Protein AF-A0A5E4D5K5-F1 (afdb_monomer_lite)

Structure (mmCIF, N/CA/C/O backbone):
data_AF-A0A5E4D5K5-F1
#
_entry.id   AF-A0A5E4D5K5-F1
#
loop_
_atom_site.group_PDB
_atom_site.id
_atom_site.type_symbol
_atom_site.label_atom_id
_atom_site.label_alt_id
_atom_site.label_comp_id
_atom_site.label_asym_id
_atom_site.label_entity_id
_atom_site.label_seq_id
_atom_site.pdbx_PDB_ins_code
_atom_site.Cartn_x
_atom_site.Cartn_y
_atom_site.Cartn_z
_atom_site.occupancy
_atom_site.B_iso_or_equiv
_atom_site.auth_seq_id
_atom_site.auth_comp_id
_atom_site.auth_asym_id
_atom_site.auth_atom_id
_atom_site.pdbx_PDB_model_num
ATOM 1 N N . MET A 1 1 ? -17.594 2.339 10.848 1.00 85.00 1 MET A N 1
ATOM 2 C CA . MET A 1 1 ? -18.475 3.420 11.352 1.00 85.00 1 MET A CA 1
ATOM 3 C C . MET A 1 1 ? -18.717 3.236 12.842 1.00 85.00 1 MET A C 1
ATOM 5 O O . MET A 1 1 ? -18.939 2.103 13.263 1.00 85.00 1 MET A O 1
ATOM 9 N N . LEU A 1 2 ? -18.633 4.319 13.621 1.00 90.06 2 LEU A N 1
ATOM 10 C CA . LEU A 1 2 ? -18.900 4.306 15.064 1.00 90.06 2 LEU A CA 1
ATOM 11 C C . LEU A 1 2 ? -20.386 4.029 15.326 1.00 90.06 2 LEU A C 1
ATOM 13 O O . LEU A 1 2 ? -21.251 4.565 14.631 1.00 90.06 2 LEU A O 1
ATOM 17 N N . VAL A 1 3 ? -20.676 3.194 16.320 1.00 93.38 3 VAL A N 1
ATOM 18 C CA . VAL A 1 3 ? -22.037 2.849 16.742 1.00 93.38 3 VAL A CA 1
ATOM 19 C C . VAL A 1 3 ? -22.269 3.422 18.129 1.00 93.38 3 VAL A C 1
ATOM 21 O O . VAL A 1 3 ? -21.659 2.941 19.072 1.00 93.38 3 VAL A O 1
ATOM 24 N N . ASP A 1 4 ? -23.162 4.409 18.238 1.00 92.69 4 ASP A N 1
ATOM 25 C CA . ASP A 1 4 ? -23.531 5.057 19.508 1.00 92.69 4 ASP A CA 1
ATOM 26 C C . ASP A 1 4 ? -22.301 5.378 20.388 1.00 92.69 4 ASP A C 1
ATOM 28 O O . ASP A 1 4 ? -22.109 4.773 21.443 1.00 92.69 4 ASP A O 1
ATOM 32 N N . PRO A 1 5 ? -21.423 6.304 19.956 1.00 91.38 5 PRO A N 1
ATOM 33 C CA . PRO A 1 5 ? -20.133 6.528 20.612 1.00 91.38 5 PRO A CA 1
ATOM 34 C C . PRO A 1 5 ? -20.256 7.019 22.061 1.00 91.38 5 PRO A C 1
ATOM 36 O O . PRO A 1 5 ? -19.303 6.890 22.823 1.00 91.38 5 PRO A O 1
ATOM 39 N N . VAL A 1 6 ? -21.418 7.560 22.448 1.00 94.50 6 VAL A N 1
ATOM 40 C CA . VAL A 1 6 ? -21.684 8.031 23.814 1.00 94.50 6 VAL A CA 1
ATOM 41 C C . VAL A 1 6 ? -21.977 6.860 24.746 1.00 94.50 6 VAL A C 1
ATOM 43 O O . VAL A 1 6 ? -21.457 6.816 25.857 1.00 94.50 6 VAL A O 1
ATOM 46 N N . ARG A 1 7 ? -22.818 5.909 24.319 1.00 95.75 7 ARG A N 1
ATOM 47 C CA . ARG A 1 7 ? -23.247 4.795 25.182 1.00 95.75 7 ARG A CA 1
ATOM 48 C C . ARG A 1 7 ? -22.426 3.524 24.979 1.00 95.75 7 ARG A C 1
ATOM 50 O O . ARG A 1 7 ? -22.439 2.653 25.843 1.00 95.75 7 ARG A O 1
ATOM 57 N N . GLN A 1 8 ? -21.762 3.385 23.834 1.00 94.31 8 GLN A N 1
ATOM 58 C CA . GLN A 1 8 ? -21.016 2.194 23.419 1.00 94.31 8 GLN A CA 1
ATOM 59 C C . GLN A 1 8 ? -19.649 2.608 22.846 1.00 94.31 8 GLN A C 1
ATOM 61 O O . GLN A 1 8 ? -19.401 2.449 21.646 1.00 94.31 8 GLN A O 1
ATOM 66 N N . PRO A 1 9 ? -18.749 3.158 23.686 1.00 94.00 9 PRO A N 1
ATOM 67 C CA . PRO A 1 9 ? -17.442 3.624 23.238 1.00 94.00 9 PRO A CA 1
ATOM 68 C C . PRO A 1 9 ? -16.671 2.502 22.530 1.00 94.00 9 PRO A C 1
ATOM 70 O O . PRO A 1 9 ? -16.707 1.344 22.944 1.00 94.00 9 PRO A O 1
ATOM 73 N N . TYR A 1 10 ? -16.004 2.859 21.431 1.00 92.19 10 TYR A N 1
ATOM 74 C CA . TYR A 1 10 ? -15.238 1.963 20.547 1.00 92.19 10 TYR A CA 1
ATOM 75 C C . TYR A 1 10 ? -16.032 0.866 19.828 1.00 92.19 10 TYR A C 1
ATOM 77 O O . TYR A 1 10 ? -15.447 0.076 19.083 1.00 92.19 10 TYR A O 1
ATOM 85 N N . LYS A 1 11 ? -17.363 0.823 19.955 1.00 96.50 11 LYS A N 1
ATOM 86 C CA . LYS A 1 11 ? -18.162 -0.091 19.143 1.00 96.50 11 LYS A CA 1
ATOM 87 C C . LYS A 1 11 ? -18.186 0.378 17.693 1.00 96.50 11 LYS A C 1
ATOM 89 O O . LYS A 1 11 ? -18.626 1.484 17.377 1.00 96.50 11 LYS A O 1
ATOM 94 N N . VAL A 1 12 ? -17.762 -0.505 16.797 1.00 96.31 12 VAL A N 1
ATOM 95 C CA . VAL A 1 12 ? -17.685 -0.235 15.360 1.00 96.31 12 VAL A CA 1
ATOM 96 C C . VAL A 1 12 ? -18.408 -1.297 14.545 1.00 96.31 12 VAL A C 1
ATOM 98 O O . VAL A 1 12 ? -18.581 -2.437 14.972 1.00 96.31 12 VAL A O 1
ATOM 101 N N . LYS A 1 13 ? -18.827 -0.907 13.342 1.00 97.31 13 LYS A N 1
ATOM 102 C CA . LYS A 1 13 ? -19.265 -1.818 12.281 1.00 97.31 13 LYS A CA 1
ATOM 103 C C . LYS A 1 13 ? -18.500 -1.529 10.996 1.00 97.31 13 LYS A C 1
ATOM 105 O O . LYS A 1 13 ? -18.293 -0.356 10.658 1.00 97.31 13 LYS A O 1
ATOM 110 N N . VAL A 1 14 ? -18.116 -2.590 10.292 1.00 96.50 14 VAL A N 1
ATOM 111 C CA . VAL A 1 14 ? -17.623 -2.516 8.911 1.00 96.50 14 VAL A CA 1
ATOM 112 C C . VAL A 1 14 ? -18.796 -2.138 8.007 1.00 96.50 14 VAL A C 1
ATOM 114 O O . VAL A 1 14 ? -19.924 -2.583 8.228 1.00 96.50 14 VAL A O 1
ATOM 117 N N . ILE A 1 15 ? -18.543 -1.256 7.048 1.00 96.62 15 ILE A N 1
ATOM 118 C CA . ILE A 1 15 ? -19.541 -0.709 6.125 1.00 96.62 15 ILE A CA 1
ATOM 119 C C . ILE A 1 15 ? -18.957 -0.671 4.710 1.00 96.62 15 ILE A C 1
ATOM 121 O O . ILE A 1 15 ? -17.793 -1.004 4.525 1.00 96.62 15 ILE A O 1
ATOM 125 N N . ASP A 1 16 ? -19.766 -0.213 3.753 1.00 93.25 16 ASP A N 1
ATOM 126 C CA . ASP A 1 16 ? -19.371 0.017 2.359 1.00 93.25 16 ASP A CA 1
ATOM 127 C C . ASP A 1 16 ? -18.831 -1.235 1.647 1.00 93.25 16 ASP A C 1
ATOM 129 O O . ASP A 1 16 ? -17.691 -1.324 1.201 1.00 93.25 16 ASP A O 1
ATOM 133 N N . PHE A 1 17 ? -19.708 -2.230 1.510 1.00 93.75 17 PHE A N 1
ATOM 134 C CA . PHE A 1 17 ? -19.439 -3.460 0.764 1.00 93.75 17 PHE A CA 1
ATOM 135 C C . PHE A 1 17 ? -19.577 -3.272 -0.762 1.00 93.75 17 PHE A C 1
ATOM 137 O O . PHE A 1 17 ? -19.707 -4.255 -1.485 1.00 93.75 17 PHE A O 1
ATOM 144 N N . GLY A 1 18 ? -19.557 -2.033 -1.279 1.00 90.56 18 GLY A N 1
ATOM 145 C CA . GLY A 1 18 ? -19.734 -1.749 -2.711 1.00 90.56 18 GLY A CA 1
ATOM 146 C C . GLY A 1 18 ? -18.620 -2.315 -3.601 1.00 90.56 18 GLY A C 1
ATOM 147 O O . GLY A 1 18 ? -18.850 -2.590 -4.775 1.00 90.56 18 GLY A O 1
ATOM 148 N N . SER A 1 19 ? -17.432 -2.536 -3.028 1.00 88.19 19 SER A N 1
ATOM 149 C CA . SER A 1 19 ? -16.297 -3.203 -3.689 1.00 88.19 19 SER A CA 1
ATOM 150 C C . SER A 1 19 ? -16.096 -4.656 -3.238 1.00 88.19 19 SER A C 1
ATOM 152 O O . SER A 1 19 ? -15.124 -5.289 -3.648 1.00 88.19 19 SER A O 1
ATOM 154 N N . ALA A 1 20 ? -16.974 -5.193 -2.383 1.00 90.50 20 ALA A N 1
ATOM 155 C CA . ALA A 1 20 ? -16.856 -6.568 -1.914 1.00 90.50 20 ALA A CA 1
ATOM 156 C C . ALA A 1 20 ? -17.096 -7.542 -3.075 1.00 90.50 20 ALA A C 1
ATOM 158 O O . ALA A 1 20 ? -18.045 -7.401 -3.848 1.00 90.50 20 ALA A O 1
ATOM 159 N N . SER A 1 21 ? -16.239 -8.552 -3.187 1.00 87.25 21 SER A N 1
ATOM 160 C CA . SER A 1 21 ? -16.334 -9.569 -4.228 1.00 87.25 21 SER A CA 1
ATOM 161 C C . SER A 1 21 ? -16.006 -10.941 -3.661 1.00 87.25 21 SER A C 1
ATOM 163 O O . SER A 1 21 ? -15.261 -11.074 -2.695 1.00 87.25 21 SER A O 1
ATOM 165 N N . HIS A 1 22 ? -16.564 -11.974 -4.282 1.00 85.50 22 HIS A N 1
ATOM 166 C CA . HIS A 1 22 ? -16.198 -13.349 -3.981 1.00 85.50 22 HIS A CA 1
ATOM 167 C C . HIS A 1 22 ? -14.862 -13.673 -4.658 1.00 85.50 22 HIS A C 1
ATOM 169 O O . HIS A 1 22 ? -14.703 -13.359 -5.838 1.00 85.50 22 HIS A O 1
ATOM 175 N N . VAL A 1 23 ? -13.941 -14.362 -3.976 1.00 81.50 23 VAL A N 1
ATOM 176 C CA . VAL A 1 23 ? -12.595 -14.667 -4.513 1.00 81.50 23 VAL A CA 1
ATOM 177 C C . VAL A 1 23 ? -12.637 -15.375 -5.863 1.00 81.50 23 VAL A C 1
ATOM 179 O O . VAL A 1 23 ? -11.884 -15.047 -6.762 1.00 81.50 23 VAL A O 1
ATOM 182 N N . LEU A 1 24 ? -13.588 -16.283 -6.078 1.00 73.62 24 LEU A N 1
ATOM 183 C CA . LEU A 1 24 ? -13.738 -16.962 -7.377 1.00 73.62 24 LEU A CA 1
ATOM 184 C C . LEU A 1 24 ? -14.085 -16.027 -8.555 1.00 73.62 24 LEU A C 1
ATOM 186 O O . LEU A 1 24 ? -14.013 -16.449 -9.705 1.00 73.62 24 LEU A O 1
ATOM 190 N N . LYS A 1 25 ? -14.514 -14.789 -8.285 1.00 71.56 25 LYS A N 1
ATOM 191 C CA . LYS A 1 25 ? -14.871 -13.779 -9.293 1.00 71.56 25 LYS A CA 1
ATOM 192 C C . LYS A 1 25 ? -13.832 -12.661 -9.396 1.00 71.56 25 LYS A C 1
ATOM 194 O O . LYS A 1 25 ? -14.061 -11.706 -10.138 1.00 71.56 25 LYS A O 1
ATOM 199 N N . THR A 1 26 ? -12.736 -12.720 -8.638 1.00 68.81 26 THR A N 1
ATOM 200 C CA . THR A 1 26 ? -11.715 -11.675 -8.696 1.00 68.81 26 THR A CA 1
ATOM 201 C C . THR A 1 26 ? -10.899 -11.808 -9.975 1.00 68.81 26 THR A C 1
ATOM 203 O O . THR A 1 26 ? -10.502 -12.894 -10.393 1.00 68.81 26 THR A O 1
ATOM 206 N N . VAL A 1 27 ? -10.676 -10.674 -10.634 1.00 68.75 27 VAL A N 1
ATOM 207 C CA . VAL A 1 27 ? -9.858 -10.593 -11.843 1.00 68.75 27 VAL A CA 1
ATOM 208 C C . VAL A 1 27 ? -8.500 -10.036 -11.443 1.00 68.75 27 VAL A C 1
ATOM 210 O O . VAL A 1 27 ? -8.413 -9.036 -10.730 1.00 68.75 27 VAL A O 1
ATOM 213 N N . CYS A 1 28 ? -7.425 -10.677 -11.895 1.00 61.09 28 CYS A N 1
ATOM 214 C CA . CYS A 1 28 ? -6.077 -10.175 -11.654 1.00 61.09 28 CYS A CA 1
ATOM 215 C C . CYS A 1 28 ? -5.914 -8.772 -12.278 1.00 61.09 28 CYS A C 1
ATOM 217 O O . CYS A 1 28 ? -6.459 -8.498 -13.346 1.00 61.09 28 CYS A O 1
ATOM 219 N N . SER A 1 29 ? -5.151 -7.882 -11.633 1.00 60.91 29 SER A N 1
ATOM 220 C CA . SER A 1 29 ? -4.895 -6.495 -12.076 1.00 60.91 29 SER A CA 1
ATOM 221 C C . SER A 1 29 ? -6.032 -5.472 -11.879 1.00 60.91 29 SER A C 1
ATOM 223 O O . SER A 1 29 ? -5.891 -4.317 -12.293 1.00 60.91 29 SER A O 1
ATOM 225 N N . THR A 1 30 ? -7.122 -5.811 -11.181 1.00 73.31 30 THR A N 1
ATOM 226 C CA . THR A 1 30 ? -8.130 -4.811 -10.783 1.00 73.31 30 THR A CA 1
ATOM 227 C C . THR A 1 30 ? -7.556 -3.777 -9.813 1.00 73.31 30 THR A C 1
ATOM 229 O O . THR A 1 30 ? -6.859 -4.122 -8.859 1.00 73.31 30 THR A O 1
ATOM 232 N N . TYR A 1 31 ? -7.875 -2.500 -10.032 1.00 80.88 31 TYR A N 1
ATOM 233 C CA . TYR A 1 31 ? -7.577 -1.429 -9.082 1.00 80.88 31 TYR A CA 1
ATOM 234 C C . TYR A 1 31 ? -8.506 -1.571 -7.868 1.00 80.88 31 TYR A C 1
ATOM 236 O O . TYR A 1 31 ? -9.662 -1.158 -7.917 1.00 80.88 31 TYR A O 1
ATOM 244 N N . LEU A 1 32 ? -8.006 -2.208 -6.807 1.00 90.50 32 LEU A N 1
ATOM 245 C CA . LEU A 1 32 ? -8.749 -2.512 -5.582 1.00 90.50 32 LEU A CA 1
ATOM 246 C C . LEU A 1 32 ? -8.129 -1.790 -4.378 1.00 90.50 32 LEU A C 1
ATOM 248 O O . LEU A 1 32 ? -6.948 -1.440 -4.403 1.00 90.50 32 LEU A O 1
ATOM 252 N N . GLN A 1 33 ? -8.930 -1.592 -3.327 1.00 94.06 33 GLN A N 1
ATOM 253 C CA . GLN A 1 33 ? -8.575 -0.896 -2.083 1.00 94.06 33 G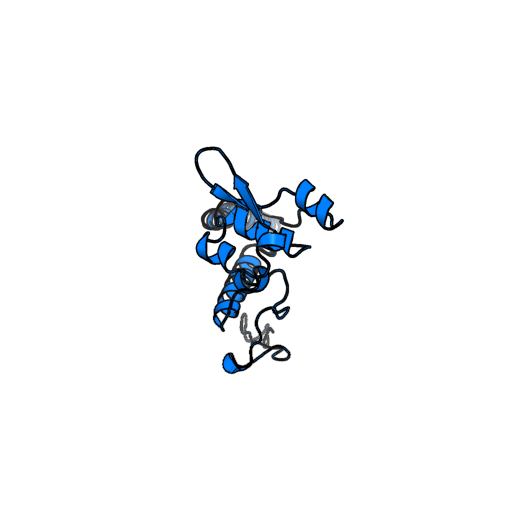LN A CA 1
ATOM 254 C C . GLN A 1 33 ? -8.254 0.594 -2.278 1.00 94.06 33 GLN A C 1
ATOM 256 O O . GLN A 1 33 ? -7.760 1.037 -3.317 1.00 94.06 33 GLN A O 1
ATOM 261 N N . SER A 1 34 ? -8.484 1.389 -1.239 1.00 95.38 34 SER A N 1
ATOM 262 C CA . SER A 1 34 ? -7.935 2.744 -1.164 1.00 95.38 34 SER A CA 1
ATOM 263 C C . SER A 1 34 ? -6.413 2.679 -1.014 1.00 95.38 34 SER A C 1
ATOM 265 O O . SER A 1 34 ? -5.895 1.828 -0.294 1.00 95.38 34 SER A O 1
ATOM 267 N N . ARG A 1 35 ? -5.682 3.570 -1.699 1.00 96.31 35 ARG A N 1
ATOM 268 C CA . ARG A 1 35 ? -4.227 3.439 -1.912 1.00 96.31 35 ARG A CA 1
ATOM 269 C C . ARG A 1 35 ? -3.411 3.278 -0.623 1.00 96.31 35 ARG A C 1
ATOM 271 O O . ARG A 1 35 ? -2.544 2.416 -0.596 1.00 96.31 35 ARG A O 1
ATOM 278 N N . TYR A 1 36 ? -3.711 4.042 0.430 1.00 98.00 36 TYR A N 1
ATOM 279 C CA . TYR A 1 36 ? -2.952 3.999 1.693 1.00 98.00 36 TYR A CA 1
ATOM 280 C C . TYR A 1 36 ? -3.057 2.650 2.415 1.00 98.00 36 TYR A C 1
ATOM 282 O O . TYR A 1 36 ? -2.165 2.281 3.171 1.00 98.00 36 TYR A O 1
ATOM 290 N N . TYR A 1 37 ? -4.129 1.906 2.143 1.00 98.19 37 TYR A N 1
ATOM 291 C CA . TYR A 1 37 ? -4.443 0.616 2.757 1.00 98.19 37 TYR A CA 1
ATOM 292 C C . TYR A 1 37 ? -4.260 -0.546 1.774 1.00 98.19 37 TYR A C 1
ATOM 294 O O . TYR A 1 37 ? -4.669 -1.668 2.066 1.00 98.19 37 TYR A O 1
ATOM 302 N N . ARG A 1 38 ? -3.699 -0.279 0.588 1.00 97.81 38 ARG A N 1
ATOM 303 C CA . ARG A 1 38 ? -3.581 -1.250 -0.499 1.00 97.81 38 ARG A CA 1
ATOM 304 C C . ARG A 1 38 ? -2.432 -2.217 -0.250 1.00 97.81 38 ARG A C 1
ATOM 306 O O . ARG A 1 38 ? -1.312 -1.785 0.020 1.00 97.81 38 ARG A O 1
ATOM 313 N N . ALA A 1 39 ? -2.720 -3.504 -0.409 1.00 97.69 39 ALA A N 1
ATOM 314 C CA . ALA A 1 39 ? -1.751 -4.574 -0.228 1.00 97.69 39 ALA A CA 1
ATOM 315 C C . ALA A 1 39 ? -0.697 -4.599 -1.356 1.00 97.69 39 ALA A C 1
ATOM 317 O O . ALA A 1 39 ? -1.010 -4.244 -2.503 1.00 97.69 39 ALA A O 1
ATOM 318 N N . PRO A 1 40 ? 0.551 -5.015 -1.072 1.00 97.44 40 PRO A N 1
ATOM 319 C CA . PRO A 1 40 ? 1.626 -5.046 -2.061 1.00 97.44 40 PRO A CA 1
ATOM 320 C C . PRO A 1 40 ? 1.305 -5.953 -3.256 1.00 97.44 40 PRO A C 1
ATOM 322 O O . PRO A 1 40 ? 1.641 -5.594 -4.382 1.00 97.44 40 PRO A O 1
ATOM 325 N N . GLU A 1 41 ? 0.591 -7.063 -3.068 1.00 96.25 41 GLU A N 1
ATOM 326 C CA . GLU A 1 41 ? 0.140 -7.944 -4.152 1.00 96.25 41 GLU A CA 1
ATOM 327 C C . GLU A 1 41 ? -0.787 -7.239 -5.149 1.00 96.25 41 GLU A C 1
ATOM 329 O O . GLU A 1 41 ? -0.678 -7.460 -6.356 1.00 96.25 41 GLU A O 1
ATOM 334 N N . ILE A 1 42 ? -1.625 -6.307 -4.687 1.00 95.75 42 ILE A N 1
ATOM 335 C CA . ILE A 1 42 ? -2.475 -5.501 -5.572 1.00 95.75 42 ILE A CA 1
ATOM 336 C C . ILE A 1 42 ? -1.632 -4.479 -6.346 1.00 95.75 42 ILE A C 1
ATOM 338 O O . ILE A 1 42 ? -1.856 -4.270 -7.545 1.00 95.75 42 ILE A O 1
ATOM 342 N N . ILE A 1 43 ? -0.641 -3.861 -5.690 1.00 96.81 43 ILE A N 1
ATOM 343 C CA . ILE A 1 43 ? 0.264 -2.887 -6.325 1.00 96.81 43 ILE A CA 1
ATOM 344 C C . ILE A 1 43 ? 1.131 -3.572 -7.391 1.00 96.81 43 ILE A C 1
ATOM 346 O O . ILE A 1 43 ? 1.241 -3.069 -8.509 1.00 96.81 43 ILE A O 1
ATOM 350 N N . LEU A 1 44 ? 1.693 -4.740 -7.074 1.00 96.31 44 LEU A N 1
ATOM 351 C CA . LEU A 1 44 ? 2.544 -5.533 -7.968 1.00 96.31 44 LEU A CA 1
ATOM 352 C C . LEU A 1 44 ? 1.752 -6.280 -9.052 1.00 96.31 44 LEU A C 1
ATOM 354 O O . LEU A 1 44 ? 2.345 -6.768 -10.015 1.00 96.31 44 LEU A O 1
ATOM 358 N N . GLY A 1 45 ? 0.423 -6.347 -8.936 1.00 94.75 45 GLY A N 1
ATOM 359 C CA . GLY A 1 45 ? -0.435 -7.059 -9.881 1.00 94.75 45 GLY A CA 1
ATOM 360 C C . GLY A 1 45 ? -0.221 -8.572 -9.827 1.00 94.75 45 GLY A C 1
ATOM 361 O O . GLY A 1 45 ? -0.060 -9.209 -10.870 1.00 94.75 45 GLY A O 1
ATOM 362 N N . LEU A 1 46 ? -0.169 -9.109 -8.611 1.00 94.00 46 LEU A N 1
ATOM 363 C CA . LEU A 1 46 ? -0.097 -10.531 -8.293 1.00 94.00 46 LEU A CA 1
ATOM 364 C C . LEU A 1 46 ? -1.506 -11.114 -8.074 1.00 94.00 46 LEU A C 1
ATOM 366 O O . LEU A 1 46 ? -2.459 -10.362 -7.840 1.00 94.00 46 LEU A O 1
ATOM 370 N N . PRO A 1 47 ? -1.657 -12.451 -8.115 1.00 92.19 47 PRO A N 1
ATOM 371 C CA . PRO A 1 47 ? -2.848 -13.111 -7.591 1.00 92.19 47 PRO A CA 1
ATOM 372 C C . PRO A 1 47 ? -3.068 -12.750 -6.118 1.00 92.19 47 PRO A C 1
ATOM 374 O O . PRO A 1 47 ? -2.111 -12.641 -5.354 1.00 92.19 47 PRO A O 1
ATOM 377 N N . PHE A 1 48 ? -4.328 -12.589 -5.721 1.00 92.50 48 PHE A N 1
ATOM 378 C CA . PHE A 1 48 ? -4.701 -12.177 -4.370 1.00 92.50 48 PHE A CA 1
ATOM 379 C C . PHE A 1 48 ? -5.942 -12.929 -3.876 1.00 92.50 48 PHE A C 1
ATOM 381 O O . PHE A 1 48 ? -6.707 -13.485 -4.667 1.00 92.50 48 PHE A O 1
ATOM 388 N N . CYS A 1 49 ? -6.145 -12.915 -2.561 1.00 92.38 49 CYS A N 1
ATOM 389 C CA . CYS A 1 49 ? -7.323 -13.447 -1.875 1.00 92.38 49 CYS A CA 1
ATOM 390 C C . CYS A 1 49 ? -7.784 -12.459 -0.788 1.00 92.38 49 CYS A C 1
ATOM 392 O O . CYS A 1 49 ? -7.366 -11.302 -0.787 1.00 92.38 49 CYS A O 1
ATOM 394 N N . GLU A 1 50 ? -8.613 -12.901 0.156 1.00 94.50 50 GLU A N 1
ATOM 395 C CA . GLU A 1 50 ? -9.098 -12.095 1.286 1.00 94.50 50 GLU A CA 1
ATOM 396 C C . GLU A 1 50 ? -7.964 -11.574 2.193 1.00 94.50 50 GLU A C 1
ATOM 398 O O . GLU A 1 50 ? -8.171 -10.657 2.984 1.00 94.50 50 GLU A O 1
ATOM 403 N N . ALA A 1 51 ? -6.741 -12.105 2.064 1.00 96.62 51 ALA A N 1
ATOM 404 C CA . ALA A 1 51 ? -5.570 -11.645 2.813 1.00 96.62 51 ALA A CA 1
ATOM 405 C C . ALA A 1 51 ? -5.258 -10.148 2.611 1.00 96.62 51 ALA A C 1
ATOM 407 O O . ALA A 1 51 ? -4.689 -9.519 3.506 1.00 96.62 51 ALA A O 1
ATOM 408 N N . ILE A 1 52 ? -5.695 -9.549 1.497 1.00 96.19 52 ILE A N 1
ATOM 409 C CA . ILE A 1 52 ? -5.544 -8.107 1.260 1.00 96.19 52 ILE A CA 1
ATOM 410 C C . ILE A 1 52 ? -6.245 -7.266 2.337 1.00 96.19 52 ILE A C 1
ATOM 412 O O . ILE A 1 52 ? -5.774 -6.174 2.665 1.00 96.19 52 ILE A O 1
ATOM 416 N N . ASP A 1 53 ? -7.335 -7.774 2.922 1.00 97.00 53 ASP A N 1
ATOM 417 C CA . ASP A 1 53 ? -8.083 -7.080 3.969 1.00 97.00 53 ASP A CA 1
ATOM 418 C C . ASP A 1 53 ? -7.298 -7.073 5.286 1.00 97.00 53 ASP A C 1
ATOM 420 O O . ASP A 1 53 ? -7.352 -6.096 6.034 1.00 97.00 53 ASP A O 1
ATOM 424 N N . MET A 1 54 ? -6.498 -8.114 5.545 1.00 98.38 54 MET A N 1
ATOM 425 C CA . MET A 1 54 ? -5.610 -8.165 6.711 1.00 98.38 54 MET A CA 1
ATOM 426 C C . MET A 1 54 ? -4.484 -7.138 6.608 1.00 98.38 54 MET A C 1
ATOM 428 O O . MET A 1 54 ? -4.130 -6.513 7.610 1.00 98.38 54 MET A O 1
ATOM 432 N N . TRP A 1 55 ? -3.969 -6.898 5.400 1.00 98.44 55 TRP A N 1
ATOM 433 C CA . TRP A 1 55 ? -3.032 -5.802 5.166 1.00 98.44 55 TRP A CA 1
ATOM 434 C C . TRP A 1 55 ? -3.676 -4.437 5.445 1.00 98.44 55 TRP A C 1
ATOM 436 O O . TRP A 1 55 ? -3.108 -3.613 6.170 1.00 98.44 55 TRP A O 1
ATOM 446 N N . SER A 1 56 ? -4.881 -4.198 4.908 1.00 98.38 56 SER A N 1
ATOM 447 C CA . SER A 1 56 ? -5.624 -2.960 5.174 1.00 98.38 56 SER A CA 1
ATOM 448 C C . SER A 1 56 ? -5.879 -2.762 6.665 1.00 98.38 56 SER A C 1
ATOM 450 O O . SER A 1 56 ? -5.686 -1.656 7.168 1.00 98.38 56 SER A O 1
ATOM 452 N N . LEU A 1 57 ? -6.268 -3.823 7.377 1.00 98.25 57 LEU A N 1
ATOM 453 C CA . LEU A 1 57 ? -6.479 -3.786 8.820 1.00 98.25 57 LEU A CA 1
ATOM 454 C C . LEU A 1 57 ? -5.203 -3.373 9.561 1.00 98.25 57 LEU A C 1
ATOM 456 O O . LEU A 1 57 ? -5.271 -2.478 10.397 1.00 98.25 57 LEU A O 1
ATOM 460 N N . GLY A 1 58 ? -4.046 -3.947 9.215 1.00 98.25 58 GLY A N 1
ATOM 461 C CA . GLY A 1 58 ? -2.760 -3.558 9.804 1.00 98.25 58 GLY A CA 1
ATOM 462 C C . GLY A 1 58 ? -2.442 -2.073 9.601 1.00 98.25 58 GLY A C 1
ATOM 463 O O . GLY A 1 58 ? -2.071 -1.382 10.550 1.00 98.25 58 GLY A O 1
ATOM 464 N N . CYS A 1 59 ? -2.676 -1.552 8.393 1.00 98.44 59 CYS A N 1
ATOM 465 C CA . CYS A 1 59 ? -2.495 -0.129 8.094 1.00 98.44 59 CYS A CA 1
ATOM 466 C C . CYS A 1 59 ? -3.450 0.765 8.907 1.00 98.44 59 CYS A C 1
ATOM 468 O O . CYS A 1 59 ? -3.021 1.792 9.428 1.00 98.44 59 CYS A O 1
ATOM 470 N N . VAL A 1 60 ? -4.723 0.373 9.050 1.00 98.06 60 VAL A N 1
ATOM 471 C CA . VAL A 1 60 ? -5.715 1.103 9.861 1.00 98.06 60 VAL A CA 1
ATOM 472 C C . VAL A 1 60 ? -5.339 1.073 11.341 1.00 98.06 60 VAL A C 1
ATOM 474 O O . VAL A 1 60 ? -5.406 2.102 12.006 1.00 98.06 60 VAL A O 1
ATOM 477 N N . THR A 1 61 ? -4.914 -0.074 11.871 1.00 96.62 61 THR A N 1
ATOM 478 C CA . THR A 1 61 ? -4.465 -0.186 13.265 1.00 96.62 61 THR A CA 1
ATOM 479 C C . THR A 1 61 ? -3.244 0.692 13.528 1.00 96.62 61 THR A C 1
ATOM 481 O O . THR A 1 61 ? -3.225 1.413 14.526 1.00 96.62 61 THR A O 1
ATOM 484 N N . ALA A 1 62 ? -2.262 0.693 12.624 1.00 96.62 62 ALA A N 1
ATOM 485 C CA . ALA A 1 62 ? -1.103 1.574 12.725 1.00 96.62 62 ALA A CA 1
ATOM 486 C C . ALA A 1 62 ? -1.500 3.056 12.637 1.00 96.62 62 ALA A C 1
ATOM 488 O O . ALA A 1 62 ? -1.001 3.868 13.407 1.00 96.62 62 ALA A O 1
ATOM 489 N N . GLU A 1 63 ? -2.436 3.421 11.759 1.00 96.75 63 GLU A N 1
ATOM 490 C CA . GLU A 1 63 ? -2.944 4.794 11.661 1.00 96.75 63 GLU A CA 1
ATOM 491 C C . GLU A 1 63 ? -3.650 5.249 12.945 1.00 96.75 63 GLU A C 1
ATOM 493 O O . GLU A 1 63 ? -3.414 6.363 13.409 1.00 96.75 63 GLU A O 1
ATOM 498 N N . LEU A 1 64 ? -4.471 4.385 13.551 1.00 94.81 64 LEU A N 1
ATOM 499 C CA . LEU A 1 64 ? -5.121 4.668 14.833 1.00 94.81 64 LEU A CA 1
ATOM 500 C C . LEU A 1 64 ? -4.102 4.865 15.962 1.00 94.81 64 LEU A C 1
ATOM 502 O O . LEU A 1 64 ? -4.325 5.699 16.835 1.00 94.81 64 LEU A O 1
ATOM 506 N N . PHE A 1 65 ? -2.998 4.117 15.937 1.00 94.38 65 PHE A N 1
ATOM 507 C CA . PHE A 1 65 ? -1.912 4.242 16.907 1.00 94.38 65 PHE A CA 1
ATOM 508 C C . PHE A 1 65 ? -1.090 5.524 16.704 1.00 94.38 65 PHE A C 1
ATOM 510 O O . PHE A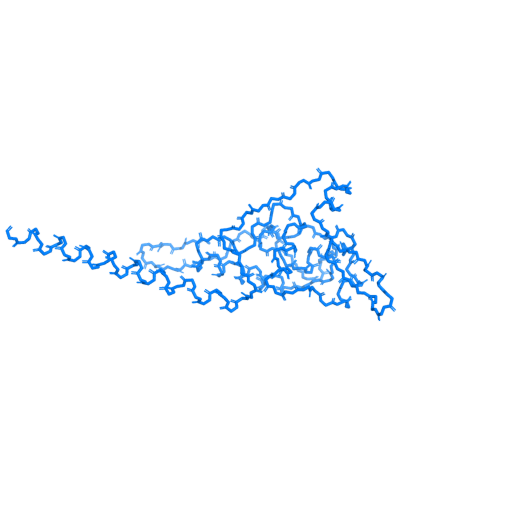 1 65 ? -0.826 6.250 17.656 1.00 94.38 65 PHE A O 1
ATOM 517 N N . LEU A 1 66 ? -0.709 5.828 15.461 1.00 93.62 66 LEU A N 1
ATOM 518 C CA . LEU A 1 66 ? 0.156 6.963 15.118 1.00 93.62 66 LEU A CA 1
ATOM 519 C C . LEU A 1 66 ? -0.599 8.301 15.028 1.00 93.62 66 LEU A C 1
ATOM 521 O O . LEU A 1 66 ? 0.023 9.365 14.997 1.00 93.62 66 LEU A O 1
ATOM 525 N N . GLY A 1 67 ? -1.927 8.264 14.883 1.00 95.12 67 GLY A N 1
ATOM 526 C CA . GLY A 1 67 ? -2.746 9.425 14.522 1.00 95.12 67 GLY A CA 1
ATOM 527 C C . GLY A 1 67 ? -2.477 9.960 13.106 1.00 95.12 67 GLY A C 1
ATOM 528 O O . GLY A 1 67 ? -2.883 11.076 12.781 1.00 95.12 67 GLY A O 1
ATOM 529 N N . TRP A 1 68 ? -1.757 9.202 12.273 1.00 95.38 68 TRP A N 1
ATOM 530 C CA . TRP A 1 68 ? -1.410 9.535 10.889 1.00 95.38 68 TRP A CA 1
ATOM 531 C C . TRP A 1 68 ? -1.250 8.248 10.068 1.00 95.38 68 TRP A C 1
ATOM 533 O O . TRP A 1 68 ? -0.735 7.270 10.616 1.00 95.38 68 TRP A O 1
ATOM 543 N N . PRO A 1 69 ? -1.634 8.210 8.775 1.00 97.62 69 PRO A N 1
ATOM 544 C CA . PRO A 1 69 ? -1.499 6.997 7.973 1.00 97.62 69 PRO A CA 1
ATOM 545 C C . PRO A 1 69 ? -0.050 6.502 7.922 1.00 97.62 69 PRO A C 1
ATOM 547 O O . PRO A 1 69 ? 0.871 7.292 7.704 1.00 97.62 69 PRO A O 1
ATOM 550 N N . LEU A 1 70 ? 0.140 5.187 8.072 1.00 97.38 70 LEU A N 1
ATOM 551 C CA . LEU A 1 70 ? 1.467 4.558 8.056 1.00 97.38 70 LEU A CA 1
ATOM 552 C C . LEU A 1 70 ? 2.166 4.738 6.698 1.00 97.38 70 LEU A C 1
ATOM 554 O O . LEU A 1 70 ? 3.336 5.111 6.632 1.00 97.38 70 LEU A O 1
ATOM 558 N N . TYR A 1 71 ? 1.424 4.532 5.606 1.00 98.25 71 TYR A N 1
ATOM 559 C CA . TYR A 1 71 ? 1.922 4.650 4.234 1.00 98.25 71 TYR A CA 1
ATOM 560 C C . TYR A 1 71 ? 1.008 5.566 3.394 1.00 98.25 71 TYR A C 1
ATOM 562 O O . TYR A 1 71 ? 0.162 5.077 2.646 1.00 98.25 71 TYR A O 1
ATOM 570 N N . PRO A 1 72 ? 1.146 6.901 3.501 1.00 98.00 72 PRO A N 1
ATOM 571 C CA . PRO A 1 72 ? 0.329 7.882 2.786 1.00 98.00 72 PRO A CA 1
ATOM 572 C C . PRO A 1 72 ? 0.855 8.154 1.361 1.00 98.00 72 PRO A C 1
ATOM 574 O O . PRO A 1 72 ? 1.158 9.292 1.007 1.00 98.00 72 PRO A O 1
ATOM 577 N N . GLY A 1 73 ? 1.028 7.123 0.528 1.00 97.50 73 GLY A N 1
ATOM 578 C CA . GLY A 1 73 ? 1.604 7.283 -0.813 1.00 97.50 73 GLY A CA 1
ATOM 579 C C . GLY A 1 73 ? 0.709 8.098 -1.754 1.00 97.50 73 GLY A C 1
ATOM 580 O O . GLY A 1 73 ? -0.436 7.731 -2.006 1.00 97.50 73 GLY A O 1
ATOM 581 N N . ALA A 1 74 ? 1.215 9.189 -2.338 1.00 95.56 74 ALA A N 1
ATOM 582 C CA . ALA A 1 74 ? 0.455 9.977 -3.318 1.00 95.56 74 ALA A CA 1
ATOM 583 C C . ALA A 1 74 ? 0.296 9.239 -4.664 1.00 95.56 74 ALA A C 1
ATOM 585 O O . ALA A 1 74 ? -0.726 9.376 -5.345 1.00 95.56 74 ALA A O 1
ATOM 586 N N . LEU A 1 75 ? 1.290 8.419 -5.010 1.00 96.50 75 LEU A N 1
ATOM 587 C CA . LEU A 1 75 ? 1.364 7.574 -6.202 1.00 96.50 75 LEU A CA 1
ATOM 588 C C . LEU A 1 75 ? 1.469 6.094 -5.802 1.00 96.50 75 LEU A C 1
ATOM 590 O O . LEU A 1 75 ? 1.827 5.777 -4.670 1.00 96.50 75 LEU A O 1
ATOM 594 N N . GLU A 1 76 ? 1.195 5.167 -6.728 1.00 96.50 76 GLU A N 1
ATOM 595 C CA . GLU A 1 76 ? 1.445 3.732 -6.474 1.00 96.50 76 GLU A CA 1
ATOM 596 C C . GLU A 1 76 ? 2.931 3.454 -6.210 1.00 96.50 76 GLU A C 1
ATOM 598 O O . GLU A 1 76 ? 3.262 2.636 -5.355 1.00 96.50 76 GLU A O 1
ATOM 603 N N . TYR A 1 77 ? 3.815 4.194 -6.885 1.00 97.88 77 TYR A N 1
ATOM 604 C CA . TYR A 1 77 ? 5.248 4.148 -6.628 1.00 97.88 77 TYR A CA 1
ATOM 605 C C . TYR A 1 77 ? 5.605 4.622 -5.214 1.00 97.88 77 TYR A C 1
ATOM 607 O O . TYR A 1 77 ? 6.342 3.936 -4.515 1.00 97.88 77 TYR A O 1
ATOM 615 N N . ASP A 1 78 ? 5.053 5.753 -4.756 1.00 98.00 78 ASP A N 1
ATOM 616 C CA . ASP A 1 78 ? 5.291 6.229 -3.388 1.00 98.00 78 ASP A CA 1
ATOM 617 C C . ASP A 1 78 ? 4.803 5.207 -2.360 1.00 98.00 78 ASP A C 1
ATOM 619 O O . ASP A 1 78 ? 5.500 4.933 -1.387 1.00 98.00 78 ASP A O 1
ATOM 623 N N . GLN A 1 79 ? 3.643 4.591 -2.613 1.00 98.19 79 GLN A N 1
ATOM 624 C CA . GLN A 1 79 ? 3.083 3.562 -1.744 1.00 98.19 79 GLN A CA 1
ATOM 625 C C . GLN A 1 79 ? 4.049 2.382 -1.576 1.00 98.19 79 GLN A C 1
ATOM 627 O O . GLN A 1 79 ? 4.404 2.036 -0.448 1.00 98.19 79 GLN A O 1
ATOM 632 N N . ILE A 1 80 ? 4.513 1.780 -2.679 1.00 98.12 80 ILE A N 1
ATOM 633 C CA . ILE A 1 80 ? 5.418 0.624 -2.602 1.00 98.12 80 ILE A CA 1
ATOM 634 C C . ILE A 1 80 ? 6.816 1.012 -2.110 1.00 98.12 80 ILE A C 1
ATOM 636 O O . ILE A 1 80 ? 7.457 0.221 -1.419 1.00 98.12 80 ILE A O 1
ATOM 640 N N . ARG A 1 81 ? 7.274 2.236 -2.396 1.00 98.00 81 ARG A N 1
ATOM 641 C CA . ARG A 1 81 ? 8.532 2.778 -1.875 1.00 98.00 81 ARG A CA 1
ATOM 642 C C . ARG A 1 81 ? 8.496 2.900 -0.358 1.00 98.00 81 ARG A C 1
ATOM 644 O O . ARG A 1 81 ? 9.438 2.462 0.292 1.00 98.00 81 ARG A O 1
ATOM 651 N N . TYR A 1 82 ? 7.429 3.460 0.211 1.00 98.38 82 TYR A N 1
ATOM 652 C CA . TYR A 1 82 ? 7.297 3.589 1.663 1.00 98.38 82 TYR A CA 1
ATOM 653 C C . TYR A 1 82 ? 7.259 2.226 2.354 1.00 98.38 82 TYR A C 1
ATOM 655 O O . TYR A 1 82 ? 7.972 2.031 3.335 1.00 98.38 82 TYR A O 1
ATOM 663 N N . ILE A 1 83 ? 6.498 1.276 1.801 1.00 98.44 83 ILE A N 1
ATOM 664 C CA . ILE A 1 83 ? 6.463 -0.108 2.292 1.00 98.44 83 ILE A CA 1
ATOM 665 C C . ILE A 1 83 ? 7.869 -0.716 2.258 1.00 98.44 83 ILE A C 1
ATOM 667 O O . ILE A 1 83 ? 8.336 -1.253 3.260 1.00 98.44 83 ILE A O 1
ATOM 671 N N . SER A 1 84 ? 8.563 -0.584 1.125 1.00 97.81 84 SER A N 1
ATOM 672 C CA . SER A 1 84 ? 9.886 -1.185 0.928 1.00 97.81 84 SER A CA 1
ATOM 673 C C . SER A 1 84 ? 10.956 -0.580 1.837 1.00 97.81 84 SER A C 1
ATOM 675 O O . SER A 1 84 ? 11.862 -1.282 2.270 1.00 97.81 84 SER A O 1
ATOM 677 N N . GLN A 1 85 ? 10.860 0.715 2.141 1.00 96.88 85 GLN A N 1
ATOM 678 C CA . GLN A 1 85 ? 11.790 1.391 3.049 1.00 96.88 85 GLN A CA 1
ATOM 679 C C . GLN A 1 85 ? 11.638 0.931 4.502 1.00 96.88 85 GLN A C 1
ATOM 681 O O . GLN A 1 85 ? 12.637 0.860 5.204 1.00 96.88 85 GLN A O 1
ATOM 686 N N . THR A 1 86 ? 10.418 0.619 4.944 1.00 97.56 86 THR A N 1
ATOM 687 C CA . THR A 1 86 ? 10.151 0.215 6.335 1.00 97.56 86 THR A CA 1
ATOM 688 C C . THR A 1 86 ? 10.204 -1.300 6.542 1.00 97.56 86 THR A C 1
ATOM 690 O O . THR A 1 86 ? 10.445 -1.750 7.654 1.00 97.56 86 THR A O 1
ATOM 693 N N . GLN A 1 87 ? 9.950 -2.112 5.513 1.00 97.44 87 GLN A N 1
ATOM 694 C CA . GLN A 1 87 ? 9.838 -3.574 5.662 1.00 97.44 87 GLN A CA 1
ATOM 695 C C . GLN A 1 87 ? 10.786 -4.367 4.753 1.00 97.44 87 GLN A C 1
ATOM 697 O O . GLN A 1 87 ? 10.761 -5.596 4.765 1.00 97.44 87 GLN A O 1
ATOM 702 N N . GLY A 1 88 ? 11.612 -3.685 3.958 1.00 96.88 88 GLY A N 1
ATOM 703 C CA . GLY A 1 88 ? 12.444 -4.306 2.932 1.00 96.88 88 GLY A CA 1
ATOM 704 C C . GLY A 1 88 ? 11.702 -4.553 1.615 1.00 96.88 88 GLY A C 1
ATOM 705 O O . GLY A 1 88 ? 10.480 -4.426 1.511 1.00 96.88 88 GLY A O 1
ATOM 706 N N . LEU A 1 89 ? 12.465 -4.888 0.572 1.00 96.44 89 LEU A N 1
ATOM 707 C CA . LEU A 1 89 ? 11.920 -5.158 -0.759 1.00 96.44 89 LEU A CA 1
ATOM 708 C C . LEU A 1 89 ? 11.048 -6.426 -0.750 1.00 96.44 89 LEU A C 1
ATOM 710 O O . LEU A 1 89 ? 11.376 -7.391 -0.053 1.00 96.44 89 LEU A O 1
ATOM 714 N N . PRO A 1 90 ? 9.981 -6.483 -1.570 1.00 96.12 90 PRO A N 1
ATOM 715 C CA . PRO A 1 90 ? 9.281 -7.736 -1.818 1.00 96.12 90 PRO A CA 1
ATOM 716 C C . PRO A 1 90 ? 10.256 -8.807 -2.325 1.00 96.12 90 PRO A C 1
ATOM 718 O O . PRO A 1 90 ? 11.174 -8.506 -3.087 1.00 96.12 90 PRO A O 1
ATOM 721 N N . GLY A 1 91 ? 10.048 -10.065 -1.928 1.00 94.88 91 GLY A N 1
ATOM 722 C CA . GLY A 1 91 ? 10.932 -11.161 -2.331 1.00 94.88 91 GLY A CA 1
ATOM 723 C C . GLY A 1 91 ? 11.043 -11.293 -3.855 1.00 94.88 91 GLY A C 1
ATOM 724 O O . GLY A 1 91 ? 10.057 -11.130 -4.573 1.00 94.88 91 GLY A O 1
ATOM 725 N N . GLU A 1 92 ? 12.230 -11.640 -4.360 1.00 94.06 92 GLU A N 1
ATOM 726 C CA . GLU A 1 92 ? 12.510 -11.660 -5.806 1.00 94.06 92 GLU A CA 1
ATOM 727 C C . GLU A 1 92 ? 11.540 -12.535 -6.607 1.00 94.06 92 GLU A C 1
ATOM 729 O O . GLU A 1 92 ? 11.151 -12.177 -7.715 1.00 94.06 92 GLU A O 1
ATOM 734 N N . GLN A 1 93 ? 11.106 -13.662 -6.034 1.00 94.44 93 GLN A N 1
ATOM 735 C CA . GLN A 1 93 ? 10.105 -14.554 -6.629 1.00 94.44 93 GLN A CA 1
ATOM 736 C C . GLN A 1 93 ? 8.810 -13.797 -6.960 1.00 94.44 93 GLN A C 1
ATOM 738 O O . GLN A 1 93 ? 8.272 -13.949 -8.054 1.00 94.44 93 GLN A O 1
ATOM 743 N N . LEU A 1 94 ? 8.349 -12.935 -6.047 1.00 95.69 94 LEU A N 1
ATOM 744 C CA . LEU A 1 94 ? 7.150 -12.115 -6.224 1.00 95.69 94 LEU A CA 1
ATOM 745 C C . LEU A 1 94 ? 7.379 -11.022 -7.270 1.00 95.69 94 LEU A C 1
ATOM 747 O O . LEU A 1 94 ? 6.524 -10.801 -8.124 1.00 95.69 94 LEU A O 1
ATOM 751 N N . LEU A 1 95 ? 8.543 -10.369 -7.247 1.00 96.00 95 LEU A N 1
ATOM 752 C CA . LEU A 1 95 ? 8.877 -9.339 -8.233 1.00 96.00 95 LEU A CA 1
ATOM 753 C C . LEU A 1 95 ? 8.979 -9.917 -9.652 1.00 96.00 95 LEU A C 1
ATOM 755 O O . LEU A 1 95 ? 8.511 -9.278 -10.594 1.00 96.00 95 LEU A O 1
ATOM 759 N N . ASN A 1 96 ? 9.490 -11.143 -9.799 1.00 94.62 96 ASN A N 1
ATOM 760 C CA . ASN A 1 96 ? 9.589 -11.844 -11.082 1.00 94.62 96 ASN A CA 1
ATOM 761 C C . ASN A 1 96 ? 8.225 -12.171 -11.707 1.00 94.62 96 ASN A C 1
ATOM 763 O O . ASN A 1 96 ? 8.105 -12.144 -12.930 1.00 94.62 96 ASN A O 1
ATOM 767 N N . VAL A 1 97 ? 7.209 -12.492 -10.896 1.00 95.00 97 VAL A N 1
ATOM 768 C CA . VAL A 1 97 ? 5.869 -12.859 -11.398 1.00 95.00 97 VAL A CA 1
ATOM 769 C C . VAL A 1 97 ? 4.866 -11.699 -11.391 1.00 95.00 97 VAL A C 1
ATOM 771 O O . VAL A 1 97 ? 3.810 -11.796 -12.016 1.00 95.00 97 VAL A O 1
ATOM 774 N N . GLY A 1 98 ? 5.174 -10.598 -10.702 1.00 95.25 98 GLY A N 1
ATOM 775 C CA . G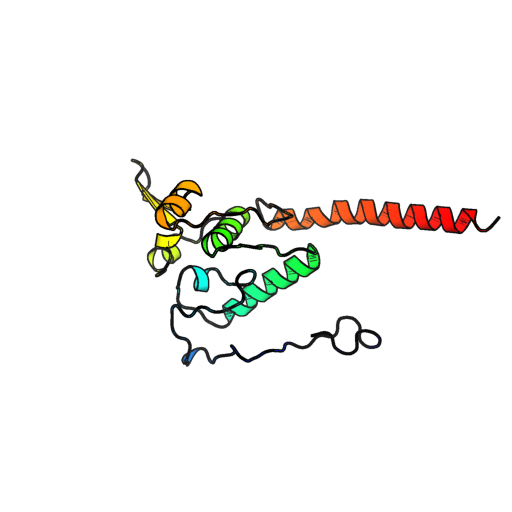LY A 1 98 ? 4.305 -9.426 -10.618 1.00 95.25 98 GLY A CA 1
ATOM 776 C C . GLY A 1 98 ? 4.161 -8.711 -11.960 1.00 95.25 98 GLY A C 1
ATOM 777 O O . GLY A 1 98 ? 5.131 -8.212 -12.531 1.00 95.25 98 GLY A O 1
ATOM 778 N N . THR A 1 99 ? 2.926 -8.599 -12.452 1.00 95.25 99 THR A N 1
ATOM 779 C CA . THR A 1 99 ? 2.626 -7.978 -13.757 1.00 95.25 99 THR A CA 1
ATOM 780 C C . THR A 1 99 ? 2.946 -6.481 -13.815 1.00 95.25 99 THR A C 1
ATOM 782 O O . THR A 1 99 ? 3.096 -5.924 -14.902 1.00 95.25 99 THR A O 1
ATOM 785 N N . LYS A 1 100 ? 3.064 -5.819 -12.657 1.00 95.25 100 LYS A N 1
ATOM 786 C CA . LYS A 1 100 ? 3.369 -4.385 -12.529 1.00 95.25 100 LYS A CA 1
ATOM 787 C C . LYS A 1 100 ? 4.748 -4.113 -11.920 1.00 95.25 100 LYS A C 1
ATOM 789 O O . LYS A 1 100 ? 5.098 -2.944 -11.773 1.00 95.25 100 LYS A O 1
ATOM 794 N N . SER A 1 101 ? 5.547 -5.135 -11.597 1.00 96.00 101 SER A N 1
ATOM 795 C CA . SER A 1 101 ? 6.841 -4.968 -10.910 1.00 96.00 101 SER A CA 1
ATOM 796 C C . SER A 1 101 ? 7.779 -4.003 -11.636 1.00 96.00 101 SER A C 1
ATOM 798 O O . SER A 1 101 ? 8.336 -3.096 -11.026 1.00 96.00 101 SER A O 1
ATOM 800 N N . THR A 1 102 ? 7.886 -4.115 -12.961 1.00 95.75 102 THR A N 1
ATOM 801 C CA . THR A 1 102 ? 8.773 -3.277 -13.791 1.00 95.75 102 THR A CA 1
ATOM 802 C C . THR A 1 102 ? 8.387 -1.795 -13.832 1.00 95.75 102 THR A C 1
ATOM 804 O O . THR A 1 102 ? 9.177 -0.967 -14.290 1.00 95.75 102 THR A O 1
ATOM 807 N N . ARG A 1 103 ? 7.193 -1.428 -13.341 1.00 95.75 103 ARG A N 1
ATOM 808 C CA . ARG A 1 103 ? 6.771 -0.024 -13.199 1.00 95.75 103 ARG A CA 1
ATOM 809 C C . ARG A 1 103 ? 7.466 0.671 -12.029 1.00 95.75 103 ARG A C 1
ATOM 811 O O . ARG A 1 103 ? 7.579 1.889 -12.045 1.00 95.75 103 ARG A O 1
ATOM 818 N N . PHE A 1 104 ? 7.912 -0.091 -11.031 1.00 96.94 104 PHE A N 1
ATOM 819 C CA . PHE A 1 104 ? 8.456 0.444 -9.777 1.00 96.94 104 PHE A CA 1
ATOM 820 C C . PHE A 1 104 ? 9.884 -0.030 -9.500 1.00 96.94 104 PHE A C 1
ATOM 822 O O . PHE A 1 104 ? 10.651 0.674 -8.850 1.00 96.94 104 PHE A O 1
ATOM 829 N N . PHE A 1 105 ? 10.244 -1.207 -10.009 1.00 97.06 105 PHE A N 1
ATOM 830 C CA . PHE A 1 105 ? 11.538 -1.845 -9.809 1.00 97.06 105 PHE A CA 1
ATOM 831 C C . PHE A 1 105 ? 12.251 -2.037 -11.149 1.00 97.06 105 PHE A C 1
ATOM 833 O O . PHE A 1 105 ? 11.618 -2.152 -12.203 1.00 97.06 105 PHE A O 1
ATOM 840 N N . CYS A 1 106 ? 13.574 -2.101 -11.111 1.00 94.75 106 CYS A N 1
ATOM 841 C CA . CYS A 1 106 ? 14.415 -2.470 -12.242 1.00 94.75 106 CYS A CA 1
ATOM 842 C C . CYS A 1 106 ? 15.430 -3.531 -11.807 1.00 94.75 106 CYS A C 1
ATOM 844 O O . CYS A 1 106 ? 15.639 -3.766 -10.615 1.00 94.75 106 CYS A O 1
ATOM 846 N N . ARG A 1 107 ? 16.029 -4.216 -12.783 1.00 91.19 107 ARG A N 1
ATOM 847 C CA . ARG A 1 107 ? 17.100 -5.170 -12.500 1.00 91.19 107 ARG A CA 1
ATOM 848 C C . ARG A 1 107 ? 18.426 -4.433 -12.461 1.00 91.19 107 ARG A C 1
ATOM 850 O O . ARG A 1 107 ? 18.752 -3.700 -13.392 1.00 91.19 107 ARG A O 1
ATOM 857 N N . GLU A 1 108 ? 19.176 -4.654 -11.398 1.00 83.81 108 GLU A N 1
ATOM 858 C CA . GLU A 1 108 ? 20.561 -4.233 -11.303 1.00 83.81 108 GLU A CA 1
ATOM 859 C C . GLU A 1 108 ? 21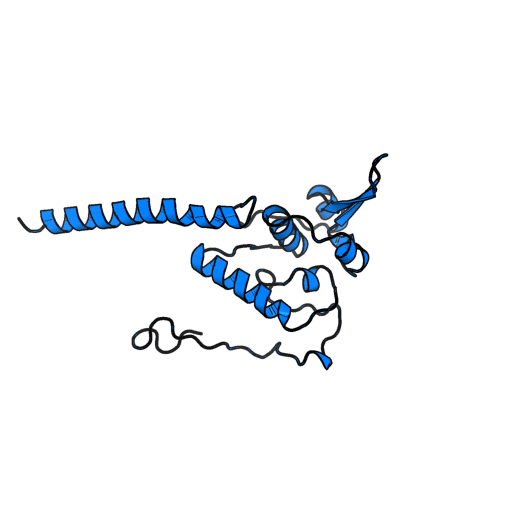.439 -5.354 -11.854 1.00 83.81 108 GLU A C 1
ATOM 861 O O . GLU A 1 108 ? 21.296 -6.520 -11.485 1.00 83.81 108 GLU A O 1
ATOM 866 N N . THR A 1 109 ? 22.298 -5.010 -12.805 1.00 73.56 109 THR A N 1
ATOM 867 C CA . THR A 1 109 ? 23.307 -5.915 -13.354 1.00 73.56 109 THR A CA 1
ATOM 868 C C . THR A 1 109 ? 24.669 -5.405 -12.923 1.00 73.56 109 THR A C 1
ATOM 870 O O . THR A 1 109 ? 25.344 -4.722 -13.695 1.00 73.56 109 THR A O 1
ATOM 873 N N . ASP A 1 110 ? 25.051 -5.694 -11.681 1.00 71.75 110 ASP A N 1
ATOM 874 C CA . ASP A 1 110 ? 26.454 -5.619 -11.288 1.00 71.75 110 ASP A CA 1
ATOM 875 C C . ASP A 1 110 ? 27.172 -6.941 -11.634 1.00 71.75 110 ASP A C 1
ATOM 877 O O . ASP A 1 110 ? 26.551 -7.943 -12.001 1.00 71.75 110 ASP A O 1
ATOM 881 N N . MET A 1 111 ? 28.505 -6.933 -11.592 1.00 60.53 111 MET A N 1
ATOM 882 C CA . MET A 1 111 ? 29.350 -8.057 -12.022 1.00 60.53 111 MET A CA 1
ATOM 883 C C . MET A 1 111 ? 29.291 -9.284 -11.091 1.00 60.53 111 MET A C 1
ATOM 885 O O . MET A 1 111 ? 29.953 -10.281 -11.376 1.00 60.53 111 MET A O 1
ATOM 889 N N . SER A 1 112 ? 28.524 -9.235 -9.996 1.00 64.38 112 SER A N 1
ATOM 890 C CA . SER A 1 112 ? 28.505 -10.269 -8.953 1.00 64.38 112 SER A CA 1
ATOM 891 C C . SER A 1 112 ? 27.109 -10.787 -8.598 1.00 64.38 112 SER A C 1
ATOM 893 O O . SER A 1 112 ? 26.981 -11.971 -8.287 1.00 64.38 112 SER A O 1
ATOM 895 N N . HIS A 1 113 ? 26.058 -9.970 -8.699 1.00 57.19 113 HIS A N 1
ATOM 896 C CA . HIS A 1 113 ? 24.685 -10.334 -8.363 1.00 57.19 113 HIS A CA 1
ATOM 897 C C . HIS A 1 113 ? 23.675 -9.584 -9.248 1.00 57.19 113 HIS A C 1
ATOM 899 O O . HIS A 1 113 ? 23.650 -8.360 -9.313 1.00 57.19 113 HIS A O 1
ATOM 905 N N . SER A 1 114 ? 22.790 -10.329 -9.923 1.00 75.94 114 SER A N 1
ATOM 906 C CA . SER A 1 114 ? 21.665 -9.743 -10.661 1.00 75.94 114 SER A CA 1
ATOM 907 C C . SER A 1 114 ? 20.419 -9.678 -9.773 1.00 75.94 114 SER A C 1
ATOM 909 O O . SER A 1 114 ? 19.686 -10.668 -9.685 1.00 75.94 114 SER A O 1
ATOM 911 N N . GLY A 1 115 ? 20.172 -8.542 -9.128 1.00 89.06 115 GLY A N 1
ATOM 912 C CA . GLY A 1 115 ? 19.060 -8.364 -8.187 1.00 89.06 115 GLY A CA 1
ATOM 913 C C . GLY A 1 115 ? 17.962 -7.440 -8.707 1.00 89.06 115 GLY A C 1
ATOM 914 O O . GLY A 1 115 ? 18.150 -6.697 -9.673 1.00 89.06 115 GLY A O 1
ATOM 915 N N . TRP A 1 116 ? 16.795 -7.476 -8.068 1.00 93.94 116 TRP A N 1
ATOM 916 C CA . TRP A 1 116 ? 15.818 -6.395 -8.202 1.00 93.94 116 TRP A CA 1
ATOM 917 C C . TRP A 1 116 ? 16.190 -5.239 -7.279 1.00 93.94 116 TRP A C 1
ATOM 919 O O . TRP A 1 116 ? 16.459 -5.451 -6.099 1.00 93.94 116 TRP A O 1
ATOM 929 N N . ARG A 1 117 ? 16.103 -4.010 -7.789 1.00 95.25 117 ARG A N 1
ATOM 930 C CA . ARG A 1 117 ? 16.153 -2.793 -6.977 1.00 95.25 117 ARG A CA 1
ATOM 931 C C . ARG A 1 117 ? 14.946 -1.912 -7.251 1.00 95.25 117 ARG A C 1
ATOM 933 O O . ARG A 1 117 ? 14.359 -1.950 -8.333 1.00 95.25 117 ARG A O 1
ATOM 940 N N . LEU A 1 118 ? 14.576 -1.098 -6.271 1.00 96.81 118 LEU A N 1
ATOM 941 C CA . LEU A 1 118 ? 13.598 -0.038 -6.487 1.00 96.81 118 LEU A CA 1
ATOM 942 C C . LEU A 1 118 ? 14.206 1.017 -7.427 1.00 96.81 118 LEU A C 1
ATOM 944 O O . LEU A 1 118 ? 15.398 1.329 -7.329 1.00 96.81 118 LEU A O 1
ATOM 948 N N . LYS A 1 119 ? 13.399 1.552 -8.346 1.00 96.75 119 LYS A N 1
ATOM 949 C CA . LYS A 1 119 ? 13.807 2.705 -9.158 1.00 96.75 119 LYS A CA 1
ATOM 950 C C . LYS A 1 119 ? 14.087 3.901 -8.253 1.00 96.75 119 LYS A C 1
ATOM 952 O O . LYS A 1 119 ? 13.508 4.003 -7.171 1.00 96.75 119 LYS A O 1
ATOM 957 N N . THR A 1 120 ? 14.970 4.799 -8.675 1.00 96.44 120 THR A N 1
ATOM 958 C CA . THR A 1 120 ? 15.137 6.077 -7.977 1.00 96.44 120 THR A CA 1
ATOM 959 C C . THR A 1 120 ? 13.960 7.007 -8.279 1.00 96.44 120 THR A C 1
ATOM 961 O O . THR A 1 120 ? 13.160 6.767 -9.190 1.00 96.44 120 THR A O 1
ATOM 964 N N . LEU A 1 121 ? 13.835 8.084 -7.498 1.00 96.00 121 LEU A N 1
ATOM 965 C CA . LEU A 1 121 ? 12.804 9.102 -7.719 1.00 96.00 121 LEU A CA 1
ATOM 966 C C . LEU A 1 121 ? 12.941 9.723 -9.115 1.00 96.00 121 LEU A C 1
ATOM 968 O O . LEU A 1 121 ? 11.941 9.902 -9.805 1.00 96.00 121 LEU A O 1
ATOM 972 N N . GLU A 1 122 ? 14.177 9.980 -9.535 1.00 96.19 122 GLU A N 1
ATOM 973 C CA . GLU A 1 122 ? 14.524 10.577 -10.822 1.00 96.19 122 GLU A CA 1
ATOM 974 C C . GLU A 1 122 ? 14.208 9.629 -11.982 1.00 96.19 122 GLU A C 1
ATOM 976 O O . GLU A 1 122 ? 13.629 10.058 -12.976 1.00 96.19 122 GLU A O 1
ATOM 981 N N . GLU A 1 123 ? 14.538 8.339 -11.849 1.00 96.06 123 GLU A N 1
ATOM 982 C CA . GLU A 1 123 ? 14.219 7.323 -12.860 1.00 96.06 123 GLU A CA 1
ATOM 983 C C . GLU A 1 123 ? 12.707 7.206 -13.068 1.00 96.06 123 GLU A C 1
ATOM 985 O O . GLU A 1 123 ? 12.221 7.229 -14.200 1.00 96.06 123 GLU A O 1
ATOM 990 N N . HIS A 1 124 ? 11.943 7.125 -11.976 1.00 96.38 124 HIS A N 1
ATOM 991 C CA . HIS A 1 124 ? 10.491 7.026 -12.069 1.00 96.38 124 HIS A CA 1
ATOM 992 C C . HIS A 1 124 ? 9.849 8.308 -12.626 1.00 96.38 124 HIS A C 1
ATOM 994 O O . HIS A 1 124 ? 8.937 8.231 -13.462 1.00 96.38 124 HIS A O 1
ATOM 1000 N N . GLU A 1 125 ? 10.316 9.480 -12.190 1.00 96.56 125 GLU A N 1
ATOM 1001 C CA . GLU A 1 125 ? 9.835 10.763 -12.703 1.00 96.56 125 GLU A CA 1
ATOM 1002 C C . GLU A 1 125 ? 10.137 10.902 -14.200 1.00 96.56 125 GLU A C 1
ATOM 1004 O O . GLU A 1 125 ? 9.253 11.299 -14.957 1.00 96.56 125 GLU A O 1
ATOM 1009 N N . ALA A 1 126 ? 11.334 10.516 -14.651 1.00 96.31 126 ALA A N 1
ATOM 1010 C CA . ALA A 1 126 ? 11.710 10.567 -16.063 1.00 96.31 126 ALA A CA 1
ATOM 1011 C C . ALA A 1 126 ? 10.830 9.660 -16.942 1.00 96.31 126 ALA A C 1
ATOM 1013 O O . ALA A 1 126 ? 10.473 10.042 -18.056 1.00 96.31 126 ALA A O 1
ATOM 1014 N N . GLU A 1 127 ? 10.446 8.480 -16.448 1.00 95.19 127 GLU A N 1
ATOM 1015 C CA . GLU A 1 127 ? 9.605 7.536 -17.194 1.00 95.19 127 GLU A CA 1
ATOM 1016 C C . GLU A 1 127 ? 8.120 7.923 -17.232 1.00 95.19 127 GLU A C 1
ATOM 1018 O O . GLU A 1 127 ? 7.429 7.630 -18.208 1.00 95.19 127 GLU A O 1
ATOM 1023 N N . THR A 1 128 ? 7.598 8.525 -16.160 1.00 94.88 128 THR A N 1
ATOM 1024 C CA . THR A 1 128 ? 6.143 8.719 -15.993 1.00 94.88 128 THR A CA 1
ATOM 1025 C C . THR A 1 128 ? 5.696 10.175 -15.979 1.00 94.88 128 THR A C 1
ATOM 1027 O O . THR A 1 128 ? 4.497 10.444 -16.076 1.00 94.88 128 THR A O 1
ATOM 1030 N N . GLY A 1 129 ? 6.628 11.116 -15.829 1.00 95.12 129 GLY A N 1
ATOM 1031 C CA . GLY A 1 129 ? 6.354 12.536 -15.609 1.00 95.12 129 GLY A CA 1
ATOM 1032 C C . GLY A 1 129 ? 5.709 12.849 -14.254 1.00 95.12 129 GLY A C 1
ATOM 1033 O O . GLY A 1 129 ? 5.336 13.996 -14.004 1.00 95.12 129 GLY A O 1
ATOM 1034 N N . MET A 1 130 ? 5.530 11.852 -13.379 1.00 93.81 130 MET A N 1
ATOM 1035 C CA . MET A 1 130 ? 4.879 12.023 -12.083 1.00 93.81 130 MET A CA 1
ATOM 1036 C C . MET A 1 130 ? 5.912 12.301 -10.991 1.00 93.81 130 MET A C 1
ATOM 1038 O O . MET A 1 130 ? 6.787 11.485 -10.717 1.00 93.81 130 MET A O 1
ATOM 1042 N N . LYS A 1 131 ? 5.767 13.445 -10.318 1.00 94.38 131 LYS A N 1
ATOM 1043 C CA . LYS A 1 131 ? 6.617 13.819 -9.184 1.00 94.38 131 LYS A CA 1
ATOM 1044 C C . LYS A 1 131 ? 6.172 13.125 -7.906 1.00 94.38 131 LYS A C 1
ATOM 1046 O O . LYS A 1 131 ? 5.038 13.309 -7.456 1.00 94.38 131 LYS A O 1
ATOM 1051 N N . SER A 1 132 ? 7.099 12.393 -7.305 1.00 93.44 132 SER A N 1
ATOM 1052 C CA . SER A 1 132 ? 6.935 11.812 -5.974 1.00 93.44 132 SER A CA 1
ATOM 1053 C C . SER A 1 132 ? 6.904 12.904 -4.903 1.00 93.44 132 SER A C 1
ATOM 1055 O O . SER A 1 132 ? 7.526 13.960 -5.052 1.00 93.44 132 SER A O 1
ATOM 1057 N N . LYS A 1 133 ? 6.183 12.661 -3.808 1.00 91.00 133 LYS A N 1
ATOM 1058 C CA . LYS A 1 133 ? 6.145 13.565 -2.646 1.00 91.00 133 LYS A CA 1
ATOM 1059 C C . LYS A 1 133 ? 6.442 12.784 -1.376 1.00 91.00 133 LYS A C 1
ATOM 1061 O O . LYS A 1 133 ? 6.180 11.588 -1.315 1.00 91.00 133 LYS A O 1
ATOM 1066 N N . GLU A 1 134 ? 6.989 13.445 -0.361 1.00 95.81 134 GLU A N 1
ATOM 1067 C CA . GLU A 1 134 ? 7.047 12.882 0.989 1.00 95.81 134 GLU A CA 1
ATOM 1068 C C . GLU A 1 134 ? 5.809 13.333 1.764 1.00 95.81 134 GLU A C 1
ATOM 1070 O O . GLU A 1 134 ? 5.582 14.530 1.935 1.00 95.81 134 GLU A O 1
ATOM 1075 N N . ALA A 1 135 ? 4.980 12.373 2.167 1.00 95.62 135 ALA A N 1
ATOM 1076 C CA . ALA A 1 135 ? 3.718 12.614 2.865 1.00 95.62 135 ALA A CA 1
ATOM 1077 C C . ALA A 1 135 ? 3.677 11.950 4.251 1.00 95.62 135 ALA A C 1
ATOM 1079 O O . ALA A 1 135 ? 2.699 12.108 4.991 1.00 95.62 135 ALA A O 1
ATOM 1080 N N . ARG A 1 136 ? 4.718 11.191 4.619 1.00 96.38 136 ARG A N 1
ATOM 1081 C CA . ARG A 1 136 ? 4.812 10.580 5.942 1.00 96.38 136 ARG A CA 1
ATOM 1082 C C . ARG A 1 136 ? 5.175 11.626 6.981 1.00 96.38 136 ARG A C 1
ATOM 1084 O O . ARG A 1 136 ? 6.148 12.358 6.835 1.00 96.38 136 ARG A O 1
ATOM 1091 N N . LYS A 1 137 ? 4.417 11.627 8.075 1.00 94.50 137 LYS A N 1
ATOM 1092 C CA . LYS A 1 137 ? 4.804 12.315 9.309 1.00 94.50 137 LYS A CA 1
ATOM 1093 C C . LYS A 1 137 ? 5.908 11.554 10.054 1.00 94.50 137 LYS A C 1
ATOM 1095 O O . LYS A 1 137 ? 6.767 12.177 10.665 1.00 94.50 137 LYS A O 1
ATOM 1100 N N . TYR A 1 138 ? 5.888 10.222 9.975 1.00 93.81 138 TYR A N 1
ATOM 1101 C CA . TYR A 1 138 ? 6.848 9.329 10.621 1.00 93.81 138 TYR A CA 1
ATOM 1102 C C . TYR A 1 138 ? 7.547 8.462 9.572 1.00 93.81 138 TYR A C 1
ATOM 1104 O O . TYR A 1 138 ? 6.884 7.823 8.756 1.00 93.81 138 TYR A O 1
ATOM 1112 N N . ILE A 1 139 ? 8.879 8.436 9.591 1.00 95.44 139 ILE A N 1
ATOM 1113 C CA . ILE A 1 139 ? 9.691 7.601 8.701 1.00 95.44 139 ILE A CA 1
ATOM 1114 C C . ILE A 1 139 ? 10.414 6.581 9.577 1.00 95.44 139 ILE A C 1
ATOM 1116 O O . ILE A 1 139 ? 11.272 6.953 10.372 1.00 95.44 139 ILE A O 1
ATOM 1120 N N . PHE A 1 140 ? 10.039 5.312 9.433 1.00 94.62 140 PHE A N 1
ATOM 1121 C CA . PHE A 1 140 ? 10.602 4.198 10.191 1.00 94.62 140 PHE A CA 1
ATOM 1122 C C . PHE A 1 140 ? 11.519 3.349 9.311 1.00 94.62 140 PHE A C 1
ATOM 1124 O O . PHE A 1 140 ? 11.197 3.118 8.138 1.00 94.62 140 PHE A O 1
ATOM 1131 N N . ASN A 1 141 ? 12.615 2.855 9.890 1.00 94.12 141 ASN A N 1
ATOM 1132 C CA . ASN A 1 141 ? 13.509 1.894 9.239 1.00 94.12 141 ASN A CA 1
ATOM 1133 C C . ASN A 1 141 ? 12.967 0.466 9.366 1.00 94.12 141 ASN A C 1
ATOM 1135 O O . ASN A 1 141 ? 13.231 -0.371 8.507 1.00 94.12 141 ASN A O 1
ATOM 1139 N N . SER A 1 142 ? 12.216 0.199 10.435 1.00 96.31 142 SER A N 1
ATOM 1140 C CA . SER A 1 142 ? 11.549 -1.073 10.699 1.00 96.31 142 SER A CA 1
ATOM 1141 C C . SER A 1 142 ? 10.187 -0.850 11.360 1.00 96.31 142 SER A C 1
ATOM 1143 O O . SER A 1 142 ? 9.924 0.219 11.908 1.00 96.31 142 SER A O 1
ATOM 1145 N N . LEU A 1 143 ? 9.307 -1.853 11.354 1.00 94.69 143 LEU A N 1
ATOM 1146 C CA . LEU A 1 143 ? 8.073 -1.767 12.144 1.00 94.69 143 LEU A CA 1
ATOM 1147 C C . LEU A 1 143 ? 8.331 -1.758 13.658 1.00 94.69 143 LEU A C 1
ATOM 1149 O O . LEU A 1 143 ? 7.511 -1.207 14.391 1.00 94.69 143 LEU A 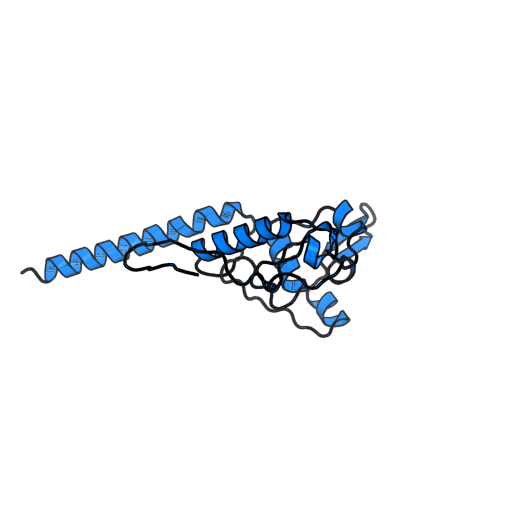O 1
ATOM 1153 N N . ASP A 1 144 ? 9.455 -2.303 14.129 1.00 94.19 144 ASP A N 1
ATOM 1154 C CA . ASP A 1 144 ? 9.795 -2.317 15.558 1.00 94.19 144 ASP A CA 1
ATOM 1155 C C . ASP A 1 144 ? 9.989 -0.889 16.100 1.00 94.19 144 ASP A C 1
ATOM 1157 O O . ASP A 1 144 ? 9.633 -0.597 17.244 1.00 94.19 144 ASP A O 1
ATOM 1161 N N . ASP A 1 145 ? 10.424 0.041 15.241 1.00 92.25 145 ASP A N 1
ATOM 1162 C CA . ASP A 1 145 ? 10.603 1.458 15.579 1.00 92.25 145 ASP A CA 1
ATOM 1163 C C . ASP A 1 145 ? 9.283 2.131 16.016 1.00 92.25 145 ASP A C 1
ATOM 1165 O O . ASP A 1 145 ? 9.297 3.134 16.737 1.00 92.25 145 ASP A O 1
ATOM 1169 N N . THR A 1 146 ? 8.127 1.581 15.616 1.00 90.56 146 THR A N 1
ATOM 1170 C CA . THR A 1 146 ? 6.807 2.124 15.979 1.00 90.56 146 THR A CA 1
ATOM 1171 C C . THR A 1 146 ? 6.534 2.045 17.480 1.00 90.56 146 THR A C 1
ATOM 1173 O O . THR A 1 146 ? 5.857 2.920 18.024 1.00 90.56 146 THR A O 1
ATOM 1176 N N . ALA A 1 147 ? 7.118 1.067 18.182 1.00 87.25 147 ALA A N 1
ATOM 1177 C CA . ALA A 1 147 ? 6.946 0.907 19.624 1.00 87.25 147 ALA A CA 1
ATOM 1178 C C . ALA A 1 147 ? 7.496 2.106 20.418 1.00 87.25 147 ALA A C 1
ATOM 1180 O O . ALA A 1 147 ? 7.012 2.409 21.509 1.00 87.25 147 ALA A O 1
ATOM 1181 N N . HIS A 1 148 ? 8.473 2.829 19.864 1.00 80.62 148 HIS A N 1
ATOM 1182 C CA . HIS A 1 148 ? 9.133 3.942 20.545 1.00 80.62 148 HIS A CA 1
ATOM 1183 C C . HIS A 1 148 ? 8.367 5.266 20.462 1.00 80.62 148 HIS A C 1
ATOM 1185 O O . HIS A 1 148 ? 8.660 6.181 21.239 1.00 80.62 148 HIS A O 1
ATOM 1191 N N . VAL A 1 149 ? 7.361 5.367 19.587 1.00 81.12 149 VAL A N 1
ATOM 1192 C CA . VAL A 1 149 ? 6.560 6.590 19.398 1.00 81.12 149 VAL A CA 1
ATOM 1193 C C . VAL A 1 149 ? 5.776 6.942 20.668 1.00 81.12 149 VAL A C 1
ATOM 1195 O O . VAL A 1 149 ? 5.692 8.113 21.039 1.00 81.12 149 VAL A O 1
ATOM 1198 N N . ASN A 1 150 ? 5.286 5.933 21.395 1.00 60.69 150 ASN A N 1
ATOM 1199 C CA . ASN A 1 150 ? 4.533 6.143 22.633 1.00 60.69 150 ASN A CA 1
ATOM 1200 C C . ASN A 1 150 ? 5.389 6.598 23.816 1.00 60.69 150 ASN A C 1
ATOM 1202 O O . ASN A 1 150 ? 4.878 7.317 24.666 1.00 60.69 150 ASN A O 1
ATOM 1206 N N . THR A 1 151 ? 6.686 6.276 23.863 1.00 56.19 151 THR A N 1
ATOM 1207 C CA . THR A 1 151 ? 7.560 6.774 24.944 1.00 56.19 151 THR A CA 1
ATOM 1208 C C . THR A 1 151 ? 7.586 8.302 24.990 1.00 56.19 151 THR A C 1
ATOM 1210 O O . THR A 1 151 ? 7.680 8.891 26.061 1.00 56.19 151 THR A O 1
ATOM 1213 N N . VAL A 1 152 ? 7.483 8.953 23.829 1.00 49.19 152 VAL A N 1
ATOM 1214 C CA . VAL A 1 152 ? 7.488 10.416 23.721 1.00 49.19 152 VAL A CA 1
ATOM 1215 C C . VAL A 1 152 ? 6.109 10.997 24.055 1.00 49.19 152 VAL A C 1
ATOM 1217 O O . VAL A 1 152 ? 6.027 11.994 24.769 1.00 49.19 152 VAL A O 1
ATOM 1220 N N . MET A 1 153 ? 5.026 10.346 23.611 1.00 51.91 153 MET A N 1
ATOM 1221 C CA . MET A 1 153 ? 3.656 10.782 23.919 1.00 51.91 153 MET A CA 1
ATOM 1222 C C . MET A 1 153 ? 3.285 10.603 25.398 1.00 51.91 153 MET A C 1
ATOM 1224 O O . MET A 1 153 ? 2.573 11.446 25.938 1.00 51.91 153 MET A O 1
ATOM 1228 N N . ASP A 1 154 ? 3.786 9.565 26.074 1.00 53.34 154 ASP A N 1
ATOM 1229 C CA . ASP A 1 154 ? 3.588 9.377 27.518 1.00 53.34 154 ASP A CA 1
ATOM 1230 C C . ASP A 1 154 ? 4.348 10.429 28.338 1.00 53.34 154 ASP A C 1
ATOM 1232 O O . ASP A 1 154 ? 3.828 10.908 29.344 1.00 53.34 154 ASP A O 1
ATOM 1236 N N . LEU A 1 155 ? 5.540 10.851 27.899 1.00 52.44 155 LEU A N 1
ATOM 1237 C CA . LEU A 1 155 ? 6.284 11.935 28.549 1.00 52.44 155 LEU A CA 1
ATOM 1238 C C . LEU A 1 155 ? 5.544 13.273 28.415 1.00 52.44 155 LEU A C 1
ATOM 1240 O O . LEU A 1 155 ? 5.279 13.914 29.430 1.00 52.44 155 LEU A O 1
ATOM 1244 N N . GLU A 1 156 ? 5.118 13.654 27.208 1.00 54.44 156 GLU A N 1
ATOM 1245 C CA . GLU A 1 156 ? 4.350 14.893 26.995 1.00 54.44 156 GLU A CA 1
ATOM 1246 C C . GLU A 1 156 ? 2.955 14.848 27.640 1.00 54.44 156 GLU A C 1
ATOM 1248 O O . GLU A 1 156 ? 2.496 15.837 28.216 1.00 54.44 156 GLU A O 1
ATOM 1253 N N . GLY A 1 157 ? 2.282 13.696 27.591 1.00 55.81 157 GLY A N 1
ATOM 1254 C CA . GLY A 1 157 ? 0.987 13.479 28.229 1.00 55.81 157 GLY A CA 1
ATOM 1255 C C . GLY A 1 157 ? 1.082 13.533 29.752 1.00 55.81 157 GLY A C 1
ATOM 1256 O O . GLY A 1 157 ? 0.240 14.161 30.397 1.00 55.81 157 GLY A O 1
ATOM 1257 N N . SER A 1 158 ? 2.121 12.933 30.340 1.00 55.94 158 SER A N 1
ATOM 1258 C CA . SER A 1 158 ? 2.367 13.007 31.784 1.00 55.94 158 SER A CA 1
ATOM 1259 C C . SER A 1 158 ? 2.648 14.439 32.243 1.00 55.94 158 SER A C 1
ATOM 1261 O O . SER A 1 158 ? 2.040 14.874 33.221 1.00 55.94 158 SER A O 1
ATOM 1263 N N . ASP A 1 159 ? 3.448 15.203 31.493 1.00 57.22 159 ASP A N 1
ATOM 1264 C CA . ASP A 1 159 ? 3.720 16.623 31.745 1.00 57.22 159 ASP A CA 1
ATOM 1265 C C . ASP A 1 159 ? 2.457 17.484 31.615 1.00 57.22 159 ASP A C 1
ATOM 1267 O O . ASP A 1 159 ? 2.228 18.390 32.420 1.00 57.22 159 ASP A O 1
ATOM 1271 N N . PHE A 1 160 ? 1.595 17.185 30.642 1.00 63.66 160 PHE A N 1
ATOM 1272 C CA . PHE A 1 160 ? 0.311 17.861 30.474 1.00 63.66 160 PHE A CA 1
ATOM 1273 C C . PHE A 1 160 ? -0.634 17.611 31.659 1.00 63.66 160 PHE A C 1
ATOM 1275 O O . PHE A 1 160 ? -1.203 18.558 32.212 1.00 63.66 160 PHE A O 1
ATOM 1282 N N . TRP A 1 161 ? -0.771 16.357 32.103 1.00 57.81 161 TRP A N 1
ATOM 1283 C CA . TRP A 1 161 ? -1.582 16.016 33.277 1.00 57.81 161 TRP A CA 1
ATOM 1284 C C . TRP A 1 161 ? -0.988 16.568 34.581 1.00 57.81 161 TRP A C 1
ATOM 1286 O O . TRP A 1 161 ? -1.744 16.990 35.456 1.00 57.81 161 TRP A O 1
ATOM 1296 N N . LEU A 1 162 ? 0.342 16.630 34.704 1.00 58.88 162 LEU A N 1
ATOM 1297 C CA . LEU A 1 162 ? 1.041 17.275 35.822 1.00 58.88 162 LEU A CA 1
ATOM 1298 C C . LEU A 1 162 ? 0.768 18.781 35.869 1.00 58.88 162 LEU A C 1
ATOM 1300 O O . LEU A 1 162 ? 0.405 19.295 36.927 1.00 58.88 162 LEU A O 1
ATOM 1304 N N . ARG A 1 163 ? 0.874 19.479 34.733 1.00 58.56 163 ARG A N 1
ATOM 1305 C CA . ARG A 1 163 ? 0.564 20.916 34.634 1.00 58.56 163 ARG A CA 1
ATOM 1306 C C . ARG A 1 163 ? -0.889 21.205 34.986 1.00 58.56 163 ARG A C 1
ATOM 1308 O O . ARG A 1 163 ? -1.143 22.070 35.819 1.00 58.56 163 ARG A O 1
ATOM 1315 N N . LYS A 1 164 ? -1.824 20.420 34.446 1.00 65.44 164 LYS A N 1
ATOM 1316 C CA . LYS A 1 164 ? -3.252 20.556 34.755 1.00 65.44 164 LYS A CA 1
ATOM 1317 C C . LYS A 1 164 ? -3.541 20.351 36.248 1.00 65.44 164 LYS A C 1
ATOM 1319 O O . LYS A 1 164 ? -4.299 21.110 36.840 1.00 65.44 164 LYS A O 1
ATOM 1324 N N . ARG A 1 165 ? -2.882 19.378 36.884 1.00 63.31 165 ARG A N 1
ATOM 1325 C CA . ARG A 1 165 ? -3.031 19.101 38.323 1.00 63.31 165 ARG A CA 1
ATOM 1326 C C . ARG A 1 165 ? -2.421 20.189 39.215 1.00 63.31 165 ARG A C 1
ATOM 1328 O O . ARG A 1 165 ? -2.896 20.400 40.327 1.00 63.31 165 ARG A O 1
ATOM 1335 N N . ILE A 1 166 ? -1.374 20.871 38.750 1.00 69.69 166 ILE A N 1
ATOM 1336 C CA . ILE A 1 166 ? -0.778 22.024 39.442 1.00 69.69 166 ILE A CA 1
ATOM 1337 C C . ILE A 1 166 ? -1.693 23.252 39.327 1.00 69.69 166 ILE A C 1
ATOM 1339 O O . ILE A 1 166 ? -1.927 23.921 40.332 1.00 69.69 166 ILE A O 1
ATOM 1343 N N . GLU A 1 167 ? -2.259 23.517 38.147 1.00 68.19 167 GLU A N 1
ATOM 1344 C CA . GLU A 1 167 ? -3.214 24.616 37.935 1.00 68.19 167 GLU A CA 1
ATOM 1345 C C . GLU A 1 167 ? -4.505 24.433 38.747 1.00 68.19 167 GLU A C 1
ATOM 1347 O O . GLU A 1 167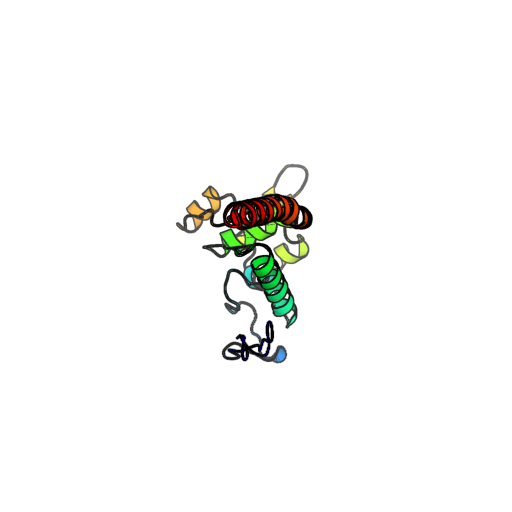 ? -4.965 25.374 39.393 1.00 68.19 167 GLU A O 1
ATOM 1352 N N . GLU A 1 168 ? -5.051 23.215 38.797 1.00 67.75 168 GLU A N 1
ATOM 1353 C CA . GLU A 1 168 ? -6.241 22.899 39.602 1.00 67.75 168 GLU A CA 1
ATOM 1354 C C . GLU A 1 168 ? -5.995 23.073 41.115 1.00 67.75 168 GLU A C 1
ATOM 1356 O O . GLU A 1 168 ? -6.903 23.479 41.838 1.00 67.75 168 GLU A O 1
ATOM 1361 N N . ASN A 1 169 ? -4.768 22.842 41.600 1.00 62.06 169 ASN A N 1
ATOM 1362 C CA . ASN A 1 169 ? -4.404 23.051 43.009 1.00 62.06 169 ASN A CA 1
ATOM 1363 C C . ASN A 1 169 ? -4.114 24.523 43.361 1.00 62.06 169 ASN A C 1
ATOM 1365 O O . ASN A 1 169 ? -4.264 24.908 44.518 1.00 62.06 169 ASN A O 1
ATOM 1369 N N . LEU A 1 170 ? -3.706 25.350 42.393 1.00 60.28 170 LEU A N 1
ATOM 1370 C CA . LEU A 1 170 ? -3.461 26.787 42.597 1.00 60.28 170 LEU A CA 1
ATOM 1371 C C . LEU A 1 170 ? -4.753 27.617 42.608 1.00 60.28 170 LEU A C 1
ATOM 1373 O O . LEU A 1 170 ? -4.771 28.693 43.191 1.00 60.28 170 LEU A O 1
ATOM 1377 N N . LEU A 1 171 ? -5.832 27.113 42.003 1.00 55.44 171 LEU A N 1
ATOM 1378 C CA . LEU A 1 171 ? -7.165 27.734 42.026 1.00 55.44 171 LEU A CA 1
ATOM 1379 C C . LEU A 1 171 ? -7.992 27.365 43.274 1.00 55.44 171 LEU A C 1
ATOM 1381 O O . LEU A 1 171 ? -9.123 27.825 43.419 1.00 55.44 171 LEU A O 1
ATOM 1385 N N . ALA A 1 172 ? -7.443 26.529 44.160 1.00 54.44 172 ALA A N 1
ATOM 1386 C CA . ALA A 1 172 ? -8.080 26.079 45.396 1.00 54.44 172 ALA A CA 1
ATOM 1387 C C . ALA A 1 172 ? -7.661 26.884 46.650 1.00 54.44 172 ALA A C 1
ATOM 1389 O O . ALA A 1 172 ? -8.030 26.494 47.760 1.00 54.44 172 ALA A O 1
ATOM 1390 N N . TYR A 1 173 ? -6.923 27.992 46.480 1.00 46.06 173 TYR A N 1
ATOM 1391 C CA . TYR A 1 173 ? -6.521 28.931 47.538 1.00 46.06 173 TYR A CA 1
ATOM 1392 C C . TYR A 1 173 ? -6.952 30.364 47.228 1.00 46.06 173 TYR A C 1
ATOM 1394 O O . TYR A 1 173 ? -6.749 30.807 46.076 1.00 46.06 173 TYR A O 1
#

InterPro domains:
  IPR000719 Protein kinase domain [PF00069] (10-78)
  IPR000719 Protein kinase domain [PS50011] (1-162)
  IPR011009 Protein kinase-like domain superfamily [SSF56112] (8-108)
  IPR050494 Serine/threonine and dual-specificity kinase [PTHR24058] (1-147)

Radius of gyration: 21.35 Å; chains: 1; bounding box: 53×46×65 Å

Sequence (173 aa):
MLVDPVRQPYKVKVIDFGSASHVLKTVCSTYLQSRYYRAPEIILGLPFCEAIDMWSLGCVTAELFLGWPLYPGALEYDQIRYISQTQGLPGEQLLNVGTKSTRFFCRETDMSHSGWRLKTLEEHEAETGMKSKEARKYIFNSLDDTAHVNTVMDLEGSDFWLRKRIEENLLAY

Secondary structure (DSSP, 8-state):
-BS-TTTSTT-B----GGG---GGGPPTT---S-GGG--HHHHHT----THHHHHHHHHHHHHHHHTS-S---SSHHHHHHHHHHHH-PPPHHHHHH-TTGGGTEEEEE-SS-EEEEEPPHHHHHHHH-PPP----S---SSGGGGGGHHHHHHHHHHHHHHHHHHHHHHTT-

Organism: Marmota monax (NCBI:txid9995)

pLDDT: mean 87.61, std 14.36, range [46.06, 98.44]

Foldseek 3Di:
DDDPCPVDPPDDDDDDCVVPDALVPDDFQDPDDDLLQADVCNLLRHRDDCVSVVSSVVQVVLCVLLVHGQQPWPDSLSRQVLVCQADNHDDQVSLVPRPCNVLFWDWDDDPPDTDIDGDDQVRNCVVPVDHTDDDDPDRHNYPVVSVCVVVVVCVVVVVVVVVVVVVVVVVVD